Protein AF-A0A2W0CAA8-F1 (afdb_monomer_lite)

Secondary structure (DSSP, 8-state):
--------HHHHHHHHHHHHHHHHHHHT---SEEEEEEEEE--TT----HHHHHIIIIISSHHHHTT--B-HHHHHHHHTTBTTBEES-EEEEEEEEETTEEEEEEEEES-EE-GGG-S-GGGTSTTEEEE--

Structure (mmCIF, N/CA/C/O backbone):
data_AF-A0A2W0CAA8-F1
#
_entry.id   AF-A0A2W0CAA8-F1
#
loop_
_atom_site.group_PDB
_atom_site.id
_atom_site.type_symbol
_atom_site.label_atom_id
_atom_site.label_alt_id
_atom_site.label_comp_id
_atom_site.label_asym_id
_atom_site.label_entity_id
_atom_site.label_seq_id
_atom_site.pdbx_PDB_ins_code
_atom_site.Cartn_x
_atom_site.Cartn_y
_atom_site.Cartn_z
_atom_site.occupancy
_atom_site.B_iso_or_equiv
_atom_site.auth_seq_id
_atom_site.auth_comp_id
_atom_site.auth_asym_id
_atom_site.auth_atom_id
_atom_site.pdbx_PDB_model_num
ATOM 1 N N . MET A 1 1 ? 4.827 22.016 -9.764 1.00 52.00 1 MET A N 1
ATOM 2 C CA . MET A 1 1 ? 4.657 20.848 -8.873 1.00 52.00 1 MET A CA 1
ATOM 3 C C . MET A 1 1 ? 6.033 20.276 -8.604 1.00 52.00 1 MET A C 1
ATOM 5 O O . MET A 1 1 ? 6.746 20.008 -9.566 1.00 52.00 1 MET A O 1
ATOM 9 N N . GLU A 1 2 ? 6.440 20.165 -7.340 1.00 53.12 2 GLU A N 1
ATOM 10 C CA . GLU A 1 2 ? 7.700 19.499 -7.000 1.00 53.12 2 GLU A CA 1
ATOM 11 C C . GLU A 1 2 ? 7.635 18.033 -7.440 1.00 53.12 2 GLU A C 1
ATOM 13 O O . GLU A 1 2 ? 6.672 17.324 -7.154 1.00 53.12 2 GLU A O 1
ATOM 18 N N . GLN A 1 3 ? 8.638 17.585 -8.195 1.00 60.19 3 GLN A N 1
ATOM 19 C CA . GLN A 1 3 ? 8.756 16.173 -8.542 1.00 60.19 3 GLN A CA 1
ATOM 20 C C . GLN A 1 3 ? 9.123 15.387 -7.289 1.00 60.19 3 GLN A C 1
ATOM 22 O O . GLN A 1 3 ? 10.080 15.734 -6.596 1.00 60.19 3 GLN A O 1
ATOM 27 N N . ILE A 1 4 ? 8.414 14.291 -7.038 1.00 70.62 4 ILE A N 1
ATOM 28 C CA . ILE A 1 4 ? 8.787 13.345 -5.990 1.00 70.62 4 ILE A CA 1
ATOM 29 C C . ILE A 1 4 ? 10.096 12.685 -6.423 1.00 70.62 4 ILE A C 1
ATOM 31 O O . ILE A 1 4 ? 10.127 11.882 -7.356 1.00 70.62 4 ILE A O 1
ATOM 35 N N . LYS A 1 5 ? 11.198 13.067 -5.774 1.00 77.19 5 LYS A N 1
ATOM 36 C CA . LYS A 1 5 ? 12.541 12.547 -6.079 1.00 77.19 5 LYS A CA 1
ATOM 37 C C . LYS A 1 5 ? 12.907 11.324 -5.241 1.00 77.19 5 LYS A C 1
ATOM 39 O O . LYS A 1 5 ? 13.849 10.619 -5.590 1.00 77.19 5 LYS A O 1
ATOM 44 N N . GLN A 1 6 ? 12.178 11.070 -4.155 1.00 86.31 6 GLN A N 1
ATOM 45 C CA . GLN A 1 6 ? 12.464 10.006 -3.196 1.00 86.31 6 GLN A CA 1
ATOM 46 C C . GLN A 1 6 ? 11.163 9.356 -2.721 1.00 86.31 6 GLN A C 1
ATOM 48 O O . GLN A 1 6 ? 10.145 10.026 -2.576 1.00 86.31 6 GLN A O 1
ATOM 53 N N . MET A 1 7 ? 11.204 8.050 -2.484 1.00 94.50 7 MET A N 1
ATOM 54 C CA . MET A 1 7 ? 10.139 7.311 -1.815 1.00 94.50 7 MET A CA 1
ATOM 55 C C . MET A 1 7 ? 10.815 6.234 -0.986 1.00 94.50 7 MET A C 1
ATOM 57 O O . MET A 1 7 ? 11.302 5.261 -1.557 1.00 94.50 7 MET A O 1
ATOM 61 N N . ASN A 1 8 ? 10.881 6.452 0.324 1.00 95.25 8 ASN A N 1
ATOM 62 C CA . ASN A 1 8 ? 11.345 5.457 1.280 1.00 95.25 8 ASN A CA 1
ATOM 63 C C . ASN A 1 8 ? 10.207 4.992 2.192 1.00 95.25 8 ASN A C 1
ATOM 65 O O . ASN A 1 8 ? 9.122 5.576 2.164 1.00 95.25 8 ASN A O 1
ATOM 69 N N . LYS A 1 9 ? 10.436 3.948 2.994 1.00 97.19 9 LYS A N 1
ATOM 70 C CA . LYS A 1 9 ? 9.441 3.438 3.953 1.00 97.19 9 LYS A CA 1
ATOM 71 C C . LYS A 1 9 ? 8.866 4.517 4.869 1.00 97.19 9 LYS A C 1
ATOM 73 O O . LYS A 1 9 ? 7.668 4.480 5.138 1.00 97.19 9 LYS A O 1
ATOM 78 N N . GLU A 1 10 ? 9.680 5.468 5.326 1.00 97.19 10 GLU A N 1
ATOM 79 C CA . GLU A 1 10 ? 9.228 6.534 6.228 1.00 97.19 10 GLU A CA 1
ATOM 80 C C . GLU A 1 10 ? 8.286 7.507 5.501 1.00 97.19 10 GLU A C 1
ATOM 82 O O . GLU A 1 10 ? 7.164 7.721 5.951 1.00 97.19 10 GLU A O 1
ATOM 87 N N . ILE A 1 11 ? 8.667 7.987 4.311 1.00 96.81 11 ILE A N 1
ATOM 88 C CA . ILE A 1 11 ? 7.825 8.851 3.462 1.00 96.81 11 ILE A CA 1
ATOM 89 C C . ILE A 1 11 ? 6.530 8.125 3.077 1.00 96.81 11 ILE A C 1
ATOM 91 O O . ILE A 1 11 ? 5.443 8.696 3.142 1.00 96.81 11 ILE A O 1
ATOM 95 N N . PHE A 1 12 ? 6.623 6.851 2.692 1.00 98.12 12 PHE A N 1
ATOM 96 C CA . PHE A 1 12 ? 5.463 6.042 2.328 1.00 98.12 12 PHE A CA 1
ATOM 97 C C . PHE A 1 12 ? 4.492 5.890 3.505 1.00 98.12 12 PHE A C 1
ATOM 99 O O . PHE A 1 12 ? 3.285 6.072 3.344 1.00 98.12 12 PHE A O 1
ATOM 106 N N . LYS A 1 13 ? 5.019 5.593 4.698 1.00 98.50 13 LYS A N 1
ATOM 107 C CA . LYS A 1 13 ? 4.259 5.502 5.949 1.00 98.50 13 LYS A CA 1
ATOM 108 C C . LYS A 1 13 ? 3.583 6.828 6.285 1.00 98.50 13 LYS A C 1
ATOM 110 O O . LYS A 1 13 ? 2.390 6.831 6.569 1.00 98.50 13 LYS A O 1
ATOM 115 N N . GLU A 1 14 ? 4.307 7.943 6.235 1.00 98.25 14 GLU A N 1
ATOM 116 C CA . GLU A 1 14 ? 3.744 9.274 6.484 1.00 98.25 14 GLU A CA 1
ATOM 117 C C . GLU A 1 14 ? 2.618 9.607 5.505 1.00 98.25 14 GLU A C 1
ATOM 119 O O . GLU A 1 14 ? 1.559 10.086 5.912 1.00 98.25 14 GLU A O 1
ATOM 124 N N . ASN A 1 15 ? 2.810 9.310 4.220 1.00 98.19 15 ASN A N 1
ATOM 125 C CA . ASN A 1 15 ? 1.804 9.555 3.194 1.00 98.19 15 ASN A CA 1
ATOM 126 C C . ASN A 1 15 ? 0.546 8.695 3.402 1.00 98.19 15 ASN A C 1
ATOM 128 O O . ASN A 1 15 ? -0.573 9.205 3.291 1.00 98.19 15 ASN A O 1
ATOM 132 N N . LEU A 1 16 ? 0.711 7.426 3.790 1.00 98.62 16 LEU A N 1
ATOM 133 C CA . LEU A 1 16 ? -0.403 6.561 4.177 1.00 98.62 16 LEU A CA 1
ATOM 134 C C . LEU A 1 16 ? -1.160 7.133 5.385 1.00 98.62 16 LEU A C 1
ATOM 136 O O . LEU A 1 16 ? -2.384 7.235 5.347 1.00 98.62 16 LEU A O 1
ATOM 140 N N . LEU A 1 17 ? -0.446 7.553 6.434 1.00 98.44 17 LEU A N 1
ATOM 141 C CA . LEU A 1 17 ? -1.052 8.130 7.638 1.00 98.44 17 LEU A CA 1
ATOM 142 C C . LEU A 1 17 ? -1.817 9.425 7.344 1.00 98.44 17 LEU A C 1
ATOM 144 O O . LEU A 1 17 ? -2.927 9.597 7.845 1.00 98.44 17 LEU A O 1
ATOM 148 N N . LYS A 1 18 ? -1.282 10.307 6.491 1.00 98.38 18 LYS A N 1
ATOM 149 C CA . LYS A 1 18 ? -1.998 11.515 6.050 1.00 98.38 18 LYS A CA 1
ATOM 150 C C . LYS A 1 18 ? -3.288 11.168 5.305 1.00 98.38 18 LYS A C 1
ATOM 152 O O . LYS A 1 18 ? -4.315 11.787 5.560 1.00 98.38 18 LYS A O 1
ATOM 157 N N . THR A 1 19 ? -3.254 10.142 4.453 1.00 98.44 19 THR A N 1
ATOM 158 C CA . THR A 1 19 ? -4.446 9.681 3.721 1.00 98.44 19 THR A CA 1
ATOM 159 C C . THR A 1 19 ? -5.502 9.111 4.674 1.00 98.44 19 THR A C 1
ATOM 161 O O . THR A 1 19 ? -6.692 9.370 4.520 1.00 98.44 19 THR A O 1
ATOM 164 N N . ILE A 1 20 ? -5.084 8.363 5.701 1.00 98.25 20 ILE A N 1
ATOM 165 C CA . ILE A 1 20 ? -5.987 7.875 6.754 1.00 98.25 20 ILE A CA 1
ATOM 166 C C . ILE A 1 20 ? -6.598 9.050 7.514 1.00 98.25 20 ILE A C 1
ATOM 168 O O . ILE A 1 20 ? -7.808 9.073 7.708 1.00 98.25 20 ILE A O 1
ATOM 172 N N . GLN A 1 21 ? -5.792 10.043 7.900 1.00 97.69 21 GLN A N 1
ATOM 173 C CA . GLN A 1 21 ? -6.282 11.235 8.591 1.00 97.69 21 GLN A CA 1
ATOM 174 C C . GLN A 1 21 ? -7.303 12.004 7.743 1.00 97.69 21 GLN A C 1
ATOM 176 O O . GLN A 1 21 ? -8.315 12.459 8.274 1.00 97.69 21 GLN A O 1
ATOM 181 N N . GLU A 1 22 ? -7.074 12.123 6.431 1.00 97.56 22 GLU A N 1
ATOM 182 C CA . GLU A 1 22 ? -8.037 12.711 5.497 1.00 97.56 22 GLU A CA 1
ATOM 183 C C . GLU A 1 22 ? -9.381 11.971 5.549 1.00 97.56 22 GLU A C 1
ATOM 185 O O . GLU A 1 22 ? -10.429 12.601 5.712 1.00 97.56 22 GLU A O 1
ATOM 190 N N . ILE A 1 23 ? -9.355 10.638 5.451 1.00 97.94 23 ILE A N 1
ATOM 191 C CA . ILE A 1 23 ? -10.562 9.805 5.511 1.00 97.94 23 ILE A CA 1
ATOM 192 C C . ILE A 1 23 ? -11.259 9.969 6.864 1.00 97.94 23 ILE A C 1
ATOM 194 O O . ILE A 1 23 ? -12.467 10.203 6.898 1.00 97.94 23 ILE A O 1
ATOM 198 N N . SER A 1 24 ? -10.511 9.891 7.967 1.00 97.00 24 SER A N 1
ATOM 199 C CA . SER A 1 24 ? -11.045 10.024 9.324 1.00 97.00 24 SER A CA 1
ATOM 200 C C . SER A 1 24 ? -11.731 11.366 9.535 1.00 97.00 24 SER A C 1
ATOM 202 O O . SER A 1 24 ? -12.856 11.399 10.028 1.00 97.00 24 SER A O 1
ATOM 204 N N . ASN A 1 25 ? -11.101 12.460 9.101 1.00 96.81 25 ASN A N 1
ATOM 205 C CA . ASN A 1 25 ? -11.665 13.803 9.216 1.00 96.81 25 ASN A CA 1
ATOM 206 C C . ASN A 1 25 ? -12.966 13.936 8.422 1.00 96.81 25 ASN A C 1
ATOM 208 O O . ASN A 1 25 ? -13.946 14.475 8.928 1.00 96.81 25 ASN A O 1
ATOM 212 N N . ARG A 1 26 ? -12.996 13.430 7.184 1.00 96.25 26 ARG A N 1
ATOM 213 C CA . ARG A 1 26 ? -14.176 13.551 6.317 1.00 96.25 26 ARG A CA 1
ATOM 214 C C . ARG A 1 26 ? -15.335 12.652 6.742 1.00 96.25 26 ARG A C 1
ATOM 216 O O . ARG A 1 26 ? -16.483 13.030 6.544 1.00 96.25 26 ARG A O 1
ATOM 223 N N . LYS A 1 27 ? -15.049 11.476 7.306 1.00 95.38 27 LYS A N 1
ATOM 224 C CA . LYS A 1 27 ? -16.064 10.516 7.774 1.00 95.38 27 LYS A CA 1
ATOM 225 C C . LYS A 1 27 ? -16.402 10.653 9.267 1.00 95.38 27 LYS A C 1
ATOM 227 O O . LYS A 1 27 ? -17.254 9.916 9.748 1.00 95.38 27 LYS A O 1
ATOM 232 N N . GLY A 1 28 ? -15.750 11.558 10.003 1.00 95.38 28 GLY A N 1
ATOM 233 C CA . GLY A 1 28 ? -15.950 11.725 11.448 1.00 95.38 28 GLY A CA 1
ATOM 234 C C . GLY A 1 28 ? -15.544 10.496 12.271 1.00 95.38 28 GLY A C 1
ATOM 235 O O . GLY A 1 28 ? -16.178 10.195 13.279 1.00 95.38 28 GLY A O 1
ATOM 236 N N . LEU A 1 29 ? -14.525 9.752 11.825 1.00 95.56 29 LEU A N 1
ATOM 237 C CA . LEU A 1 29 ? -14.110 8.498 12.460 1.00 95.56 29 LEU A CA 1
ATOM 238 C C . LEU A 1 29 ? -13.243 8.760 13.691 1.00 95.56 29 LEU A C 1
ATOM 240 O O . LEU A 1 29 ? -12.325 9.579 13.655 1.00 95.56 29 LEU A O 1
ATOM 244 N N . GLN A 1 30 ? -13.483 7.986 14.746 1.00 95.19 30 GLN A N 1
ATOM 245 C CA . GLN A 1 30 ? -12.638 7.931 15.935 1.00 95.19 30 GLN A CA 1
ATOM 246 C C . GLN A 1 30 ? -12.239 6.481 16.206 1.00 95.19 30 GLN A C 1
ATOM 248 O O . GLN A 1 30 ? -13.092 5.596 16.231 1.00 95.19 30 GLN A O 1
ATOM 253 N N . PHE A 1 31 ? -10.941 6.234 16.372 1.00 95.06 31 PHE A N 1
ATOM 254 C CA . PHE A 1 31 ? -10.390 4.909 16.647 1.00 95.06 31 PHE A CA 1
ATOM 255 C C . PHE A 1 31 ? -9.019 5.017 17.311 1.00 95.06 31 PHE A C 1
ATOM 257 O O . PHE A 1 31 ? -8.277 5.965 17.061 1.00 95.06 31 PHE A O 1
ATOM 264 N N . ASN A 1 32 ? -8.680 4.015 18.123 1.00 93.81 32 ASN A N 1
ATOM 265 C CA . ASN A 1 32 ? -7.388 3.929 18.812 1.00 93.81 32 ASN A CA 1
ATOM 266 C C . ASN A 1 32 ? -6.443 2.894 18.181 1.00 93.81 32 ASN A C 1
ATOM 268 O O . ASN A 1 32 ? -5.230 3.012 18.325 1.00 93.81 32 ASN A O 1
ATOM 272 N N . ASP A 1 33 ? -6.983 1.897 17.474 1.00 96.75 33 ASP A N 1
ATOM 273 C CA . ASP A 1 33 ? -6.209 0.910 16.713 1.00 96.75 33 ASP A CA 1
ATOM 274 C C . ASP A 1 33 ? -6.786 0.765 15.301 1.00 96.75 33 ASP A C 1
ATOM 276 O O . ASP A 1 33 ? -7.966 1.029 15.048 1.00 96.75 33 ASP A O 1
ATOM 280 N N . TYR A 1 34 ? -5.929 0.356 14.372 1.00 98.19 34 TYR A N 1
ATOM 281 C CA . TYR A 1 34 ? -6.279 0.152 12.979 1.00 98.19 34 TYR A CA 1
ATOM 282 C C . TYR A 1 34 ? -5.460 -0.965 12.327 1.00 98.19 34 TYR A C 1
ATOM 284 O O . TYR A 1 34 ? -4.334 -1.298 12.721 1.00 98.19 34 TYR A O 1
ATOM 292 N N . ARG A 1 35 ? -6.044 -1.569 11.292 1.00 98.44 35 ARG A N 1
ATOM 293 C CA . ARG A 1 35 ? -5.432 -2.643 10.505 1.00 98.44 35 ARG A CA 1
ATOM 294 C C . ARG A 1 35 ? -5.674 -2.445 9.019 1.00 98.44 35 ARG A C 1
ATOM 296 O O . ARG A 1 35 ? -6.625 -1.786 8.604 1.00 98.44 35 ARG A O 1
ATOM 303 N N . PHE A 1 36 ? -4.809 -3.064 8.226 1.00 98.62 36 PHE A N 1
ATOM 304 C CA . PHE A 1 36 ? -4.805 -2.952 6.778 1.00 98.62 36 PHE A CA 1
ATOM 305 C C . PHE A 1 36 ? -5.080 -4.285 6.108 1.00 98.62 36 PHE A C 1
ATOM 307 O O . PHE A 1 36 ? -4.468 -5.289 6.461 1.00 98.62 36 PHE A O 1
ATOM 314 N N . ILE A 1 37 ? -5.934 -4.272 5.094 1.00 98.44 37 ILE A N 1
ATOM 315 C CA . ILE A 1 37 ? -6.091 -5.377 4.149 1.00 98.44 37 ILE A CA 1
ATOM 316 C C . ILE A 1 37 ? -5.486 -4.921 2.826 1.00 98.44 37 ILE A C 1
ATOM 318 O O . ILE A 1 37 ? -5.890 -3.889 2.296 1.00 98.44 37 ILE A O 1
ATOM 322 N N . ILE A 1 38 ? -4.521 -5.664 2.287 1.00 98.50 38 ILE A N 1
ATOM 323 C CA . ILE A 1 38 ? -3.921 -5.352 0.984 1.00 98.50 38 ILE A CA 1
ATOM 324 C C . ILE A 1 38 ? -4.689 -6.103 -0.103 1.00 98.50 38 ILE A C 1
ATOM 326 O O . ILE A 1 38 ? -4.862 -7.316 -0.017 1.00 98.50 38 ILE A O 1
ATOM 330 N N . GLU A 1 39 ? -5.122 -5.384 -1.136 1.00 97.81 39 GLU A N 1
ATOM 331 C CA . GLU A 1 39 ? -5.849 -5.939 -2.278 1.00 97.81 39 GLU A CA 1
ATOM 332 C C . GLU A 1 39 ? -5.164 -5.509 -3.588 1.00 97.81 39 GLU A C 1
ATOM 334 O O . GLU A 1 39 ? -5.394 -4.406 -4.088 1.00 97.81 39 GLU A O 1
ATOM 339 N N . PRO A 1 40 ? -4.281 -6.347 -4.157 1.00 96.69 40 PRO A N 1
ATOM 340 C CA . PRO A 1 40 ? -3.617 -6.029 -5.410 1.00 96.69 40 PRO A CA 1
ATOM 341 C C . PRO A 1 40 ? -4.596 -6.072 -6.583 1.00 96.69 40 PRO A C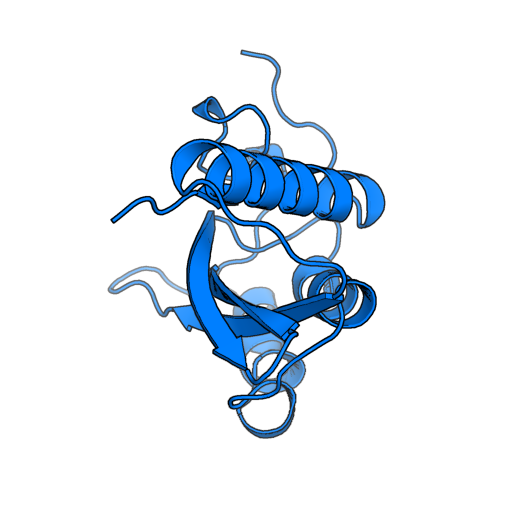 1
ATOM 343 O O . PRO A 1 40 ? -5.346 -7.032 -6.756 1.00 96.69 40 PRO A O 1
ATOM 346 N N . VAL A 1 41 ? -4.536 -5.061 -7.443 1.00 96.31 41 VAL A N 1
ATOM 347 C CA . VAL A 1 41 ? -5.420 -4.903 -8.597 1.00 96.31 41 VAL A CA 1
ATOM 348 C C . VAL A 1 41 ? -4.617 -5.038 -9.885 1.00 96.31 41 VAL A C 1
ATOM 350 O O . VAL A 1 41 ? -3.656 -4.304 -10.141 1.00 96.31 41 VAL A O 1
ATOM 353 N N . ARG A 1 42 ? -5.040 -5.977 -10.737 1.00 92.38 42 ARG A N 1
ATOM 354 C CA . ARG A 1 42 ? -4.498 -6.133 -12.089 1.00 92.38 42 ARG A CA 1
ATOM 355 C C . ARG A 1 42 ? -5.167 -5.139 -13.033 1.00 92.38 42 ARG A C 1
ATOM 357 O O . ARG A 1 42 ? -6.351 -5.254 -13.332 1.00 92.38 42 ARG A O 1
ATOM 364 N N . GLU A 1 43 ? -4.391 -4.184 -13.532 1.00 92.06 43 GLU A N 1
ATOM 365 C CA . GLU A 1 43 ? -4.837 -3.258 -14.576 1.00 92.06 43 GLU A CA 1
ATOM 366 C C . GLU A 1 43 ? -4.919 -3.997 -15.925 1.00 92.06 43 GLU A C 1
ATOM 368 O O . GLU A 1 43 ? -3.937 -4.603 -16.365 1.00 92.06 43 GLU A O 1
ATOM 373 N N . ARG A 1 44 ? -6.086 -3.952 -16.587 1.00 89.19 44 ARG A N 1
ATOM 374 C CA . ARG A 1 44 ? -6.255 -4.503 -17.943 1.00 89.19 44 ARG A CA 1
ATOM 375 C C . ARG A 1 44 ? -5.286 -3.811 -18.904 1.00 89.19 44 ARG A C 1
ATOM 377 O O . ARG A 1 44 ? -5.045 -2.610 -18.789 1.00 89.19 44 ARG A O 1
ATOM 384 N N . ASP A 1 45 ? -4.694 -4.592 -19.803 1.00 90.31 45 ASP A N 1
ATOM 385 C CA . ASP A 1 45 ? -3.797 -4.121 -20.870 1.00 90.31 45 ASP A CA 1
ATOM 386 C C . ASP A 1 45 ? -2.543 -3.361 -20.399 1.00 90.31 45 ASP A C 1
ATOM 388 O O . ASP A 1 45 ? -1.871 -2.688 -21.184 1.00 90.31 45 ASP A O 1
ATOM 392 N N . LYS A 1 46 ? -2.186 -3.456 -19.111 1.00 91.00 46 LYS A N 1
ATOM 393 C CA . LYS A 1 46 ? -0.929 -2.914 -18.587 1.00 91.00 46 LYS A CA 1
ATOM 394 C C . LYS A 1 46 ? 0.039 -4.061 -18.295 1.00 91.00 46 LYS A C 1
ATOM 396 O O . LYS A 1 46 ? -0.196 -4.812 -17.347 1.00 91.00 46 LYS A O 1
ATOM 401 N N . PRO A 1 47 ? 1.127 -4.207 -19.075 1.00 90.88 47 PRO A N 1
ATOM 402 C CA . PRO A 1 47 ? 2.081 -5.279 -18.850 1.00 90.88 47 PRO A CA 1
ATOM 403 C C . PRO A 1 47 ? 2.823 -5.082 -17.526 1.00 90.88 47 PRO A C 1
ATOM 405 O O . PRO A 1 47 ? 3.129 -3.953 -17.114 1.00 90.88 47 PRO A O 1
ATOM 408 N N . LEU A 1 48 ? 3.110 -6.211 -16.887 1.00 94.25 48 LEU A N 1
ATOM 409 C CA . LEU A 1 48 ? 3.983 -6.318 -15.728 1.00 94.25 48 LEU A CA 1
ATOM 410 C C . LEU A 1 48 ? 5.407 -6.589 -16.222 1.00 94.25 48 LEU A C 1
ATOM 412 O O . LEU A 1 48 ? 5.598 -7.277 -17.223 1.00 94.25 48 LEU A O 1
ATOM 416 N N . ASN A 1 49 ? 6.401 -6.003 -15.560 1.00 93.88 49 ASN A N 1
ATOM 417 C CA . ASN A 1 49 ? 7.798 -6.389 -15.756 1.00 93.88 49 ASN A CA 1
ATOM 418 C C . ASN A 1 49 ? 8.193 -7.502 -14.766 1.00 93.88 49 ASN A C 1
ATOM 420 O O . ASN A 1 49 ? 7.422 -7.863 -13.881 1.00 93.88 49 ASN A O 1
ATOM 424 N N . SER A 1 50 ? 9.417 -8.021 -14.867 1.00 93.94 50 SER A N 1
ATOM 425 C CA . SER A 1 50 ? 9.876 -9.109 -13.993 1.00 93.94 50 SER A CA 1
ATOM 426 C C . SER A 1 50 ? 9.845 -8.756 -12.498 1.00 93.94 50 SER A C 1
ATOM 428 O O . SER A 1 50 ? 9.617 -9.633 -11.671 1.00 93.94 50 SER A O 1
ATOM 430 N N . ALA A 1 51 ? 10.048 -7.484 -12.133 1.00 94.44 51 ALA A N 1
ATOM 431 C CA . ALA A 1 51 ? 9.965 -7.035 -10.742 1.00 94.44 51 ALA A CA 1
ATOM 432 C C . ALA A 1 51 ? 8.508 -6.975 -10.247 1.00 94.44 51 ALA A C 1
ATOM 434 O O . ALA A 1 51 ? 8.212 -7.408 -9.135 1.00 94.44 51 ALA A O 1
ATOM 435 N N . ASP A 1 52 ? 7.596 -6.499 -11.097 1.00 96.19 52 ASP A N 1
ATOM 436 C CA . ASP A 1 52 ? 6.152 -6.513 -10.861 1.00 96.19 52 ASP A CA 1
ATOM 437 C C . ASP A 1 52 ? 5.656 -7.961 -10.656 1.00 96.19 52 ASP A C 1
ATOM 439 O O . ASP A 1 52 ? 4.908 -8.241 -9.719 1.00 96.19 52 ASP A O 1
ATOM 443 N N . ASP A 1 53 ? 6.109 -8.901 -11.494 1.00 95.69 53 ASP A N 1
ATOM 444 C CA . ASP A 1 53 ? 5.756 -10.320 -11.377 1.00 95.69 53 ASP A CA 1
ATOM 445 C C . ASP A 1 53 ? 6.341 -10.977 -10.126 1.00 95.69 53 ASP A C 1
ATOM 447 O O . ASP A 1 53 ? 5.641 -11.746 -9.469 1.00 95.69 53 ASP A O 1
ATOM 451 N N . MET A 1 54 ? 7.579 -10.645 -9.750 1.00 95.56 54 MET A N 1
ATO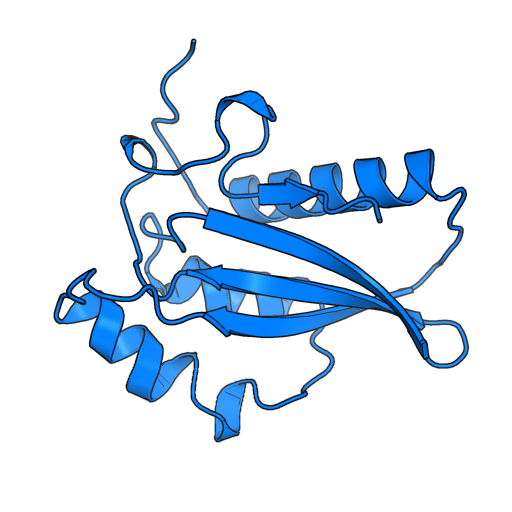M 452 C CA . MET A 1 54 ? 8.172 -11.107 -8.492 1.00 95.56 54 MET A CA 1
ATOM 453 C C . MET A 1 54 ? 7.335 -10.653 -7.288 1.00 95.56 54 MET A C 1
ATOM 455 O O . MET A 1 54 ? 7.007 -11.473 -6.428 1.00 95.56 54 MET A O 1
ATOM 459 N N . MET A 1 55 ? 6.920 -9.381 -7.250 1.00 96.31 55 MET A N 1
ATOM 460 C CA . MET A 1 55 ? 6.027 -8.888 -6.196 1.00 96.31 55 MET A CA 1
ATOM 461 C C . MET A 1 55 ? 4.687 -9.613 -6.215 1.00 96.31 55 MET A C 1
ATOM 463 O O . MET A 1 55 ? 4.238 -10.078 -5.172 1.00 96.31 55 MET A O 1
ATOM 467 N N . ARG A 1 56 ? 4.059 -9.750 -7.386 1.00 95.31 56 ARG A N 1
ATOM 468 C CA . ARG A 1 56 ? 2.753 -10.400 -7.550 1.00 95.31 56 ARG A CA 1
ATOM 469 C C . ARG A 1 56 ? 2.751 -11.858 -7.092 1.00 95.31 56 ARG A C 1
ATOM 471 O O . ARG A 1 56 ? 1.824 -12.272 -6.405 1.00 95.31 56 ARG A O 1
ATOM 478 N N . LEU A 1 57 ? 3.732 -12.638 -7.540 1.00 93.44 57 LEU A N 1
ATOM 479 C CA . LEU A 1 57 ? 3.765 -14.086 -7.337 1.00 93.44 57 LEU A CA 1
ATOM 480 C C . LEU A 1 57 ? 4.247 -14.462 -5.939 1.00 93.44 57 LEU A C 1
ATOM 482 O O . LEU A 1 57 ? 3.744 -15.431 -5.379 1.00 93.44 57 LEU A O 1
ATOM 486 N N . ASN A 1 58 ? 5.182 -13.692 -5.377 1.00 92.56 58 ASN A N 1
ATOM 487 C CA . ASN A 1 58 ? 5.838 -14.068 -4.129 1.00 92.56 58 ASN A CA 1
ATOM 488 C C . ASN A 1 58 ? 5.336 -13.241 -2.949 1.00 92.56 58 ASN A C 1
ATOM 490 O O . ASN A 1 58 ? 4.966 -13.808 -1.934 1.00 92.56 58 ASN A O 1
ATOM 494 N N . ILE A 1 59 ? 5.308 -11.910 -3.057 1.00 93.88 59 ILE A N 1
ATOM 495 C CA . ILE A 1 59 ? 5.065 -11.024 -1.904 1.00 93.88 59 ILE A CA 1
ATOM 496 C C . ILE A 1 59 ? 3.574 -10.732 -1.701 1.00 93.88 59 ILE A C 1
ATOM 498 O O . ILE A 1 59 ? 3.077 -10.768 -0.580 1.00 93.88 59 ILE A O 1
ATOM 502 N N . LEU A 1 60 ? 2.850 -10.482 -2.790 1.00 95.00 60 LEU A N 1
ATOM 503 C CA . LEU A 1 60 ? 1.421 -10.161 -2.817 1.00 95.00 60 LEU A CA 1
ATOM 504 C C . LEU A 1 60 ? 0.548 -11.397 -3.099 1.00 95.00 60 LEU A C 1
ATOM 506 O O . LEU A 1 60 ? -0.583 -11.276 -3.572 1.00 95.00 60 LEU A O 1
ATOM 510 N N . SER A 1 61 ? 1.082 -12.589 -2.831 1.00 93.25 61 SER A N 1
ATOM 511 C CA . SER A 1 61 ? 0.369 -13.855 -2.972 1.00 93.25 61 SER A CA 1
ATOM 512 C C . SER A 1 61 ? -0.745 -13.996 -1.931 1.00 93.25 61 SER A C 1
ATOM 514 O O . SER A 1 61 ? -0.723 -13.362 -0.871 1.00 93.25 61 SER A O 1
ATOM 516 N N . GLN A 1 62 ? -1.715 -14.870 -2.208 1.00 90.38 62 GLN A N 1
ATOM 517 C CA . GLN A 1 62 ? -2.802 -15.158 -1.265 1.00 90.38 62 GLN A CA 1
ATOM 518 C C . GLN A 1 62 ? -2.277 -15.646 0.089 1.00 90.38 62 GLN A C 1
ATOM 520 O O . GLN A 1 62 ? -2.740 -15.176 1.122 1.00 90.38 62 GLN A O 1
ATOM 525 N N . ASP A 1 63 ? -1.245 -16.485 0.103 1.00 90.44 63 ASP A N 1
ATOM 526 C CA . ASP A 1 63 ? -0.669 -16.989 1.352 1.00 90.44 63 ASP A CA 1
ATOM 527 C C . ASP A 1 63 ? -0.063 -15.874 2.210 1.00 90.44 63 ASP A C 1
ATOM 529 O O . ASP A 1 63 ? -0.096 -15.937 3.441 1.00 90.44 63 ASP A O 1
ATOM 533 N N . ASN A 1 64 ? 0.457 -14.818 1.579 1.00 89.69 64 ASN A N 1
ATOM 534 C CA . ASN A 1 64 ? 1.108 -13.721 2.281 1.00 89.69 64 ASN A CA 1
ATOM 535 C C . ASN A 1 64 ? 0.136 -12.637 2.736 1.00 89.69 64 ASN A C 1
ATOM 537 O O . ASN A 1 64 ? 0.256 -12.194 3.882 1.00 89.69 64 ASN A O 1
ATOM 541 N N . ILE A 1 65 ? -0.843 -12.257 1.910 1.00 94.00 65 ILE A N 1
ATOM 542 C CA . ILE A 1 65 ? -1.733 -11.117 2.193 1.00 94.00 65 ILE A CA 1
ATOM 543 C C . ILE A 1 65 ? -3.232 -11.435 2.181 1.00 94.00 65 ILE A C 1
ATOM 545 O O . ILE A 1 65 ? -4.016 -10.580 2.586 1.00 94.00 65 ILE A O 1
ATOM 549 N N . GLY A 1 66 ? -3.644 -12.629 1.750 1.00 88.69 66 GLY A N 1
ATOM 550 C CA . GLY A 1 66 ? -5.041 -13.008 1.513 1.00 88.69 66 GLY A CA 1
ATOM 551 C C . GLY A 1 66 ? -5.947 -12.761 2.718 1.00 88.69 66 GLY A C 1
ATOM 552 O O . GLY A 1 66 ? -5.973 -13.543 3.663 1.00 88.69 66 GLY A O 1
ATOM 553 N N . GLY A 1 67 ? -6.663 -11.632 2.701 1.00 89.00 67 GLY A N 1
ATOM 554 C CA . GLY A 1 67 ? -7.603 -11.220 3.748 1.00 89.00 67 GLY A CA 1
ATOM 555 C C . GLY A 1 67 ? -6.987 -10.878 5.111 1.00 89.00 67 GLY A C 1
ATOM 556 O O . GLY A 1 67 ? -7.729 -10.600 6.054 1.00 89.00 67 GLY A O 1
ATOM 557 N N . LYS A 1 68 ? -5.655 -10.879 5.254 1.00 96.12 68 LYS A N 1
ATOM 558 C CA . LYS A 1 68 ? -5.007 -10.631 6.550 1.00 96.12 68 LYS A CA 1
ATOM 559 C C . LYS A 1 68 ? -5.199 -9.178 6.987 1.00 96.12 68 LYS A C 1
ATOM 561 O O . LYS A 1 68 ? -4.985 -8.257 6.204 1.00 96.12 68 LYS A O 1
ATOM 566 N N . LYS A 1 69 ? -5.532 -8.982 8.267 1.00 97.56 69 LYS A N 1
ATOM 567 C CA . LYS A 1 69 ? -5.600 -7.673 8.935 1.00 97.56 69 LYS A CA 1
ATOM 568 C C . LYS A 1 69 ? -4.216 -7.323 9.484 1.00 97.56 69 LYS A C 1
ATOM 570 O O . LYS A 1 69 ? -3.837 -7.743 10.574 1.00 97.56 69 LYS A O 1
ATOM 575 N N . LEU A 1 70 ? -3.434 -6.596 8.696 1.00 97.88 70 LEU A N 1
ATOM 576 C CA . LEU A 1 70 ? -2.025 -6.312 8.957 1.00 97.88 70 LEU A CA 1
ATOM 577 C C . LEU A 1 70 ? -1.844 -5.041 9.802 1.00 97.88 70 LEU A C 1
ATOM 579 O O . LEU A 1 70 ? -2.548 -4.058 9.573 1.00 97.88 70 LEU A O 1
ATOM 583 N N . PRO A 1 71 ? -0.884 -5.002 10.743 1.00 98.12 71 PRO A N 1
ATOM 584 C CA . PRO A 1 71 ? -0.467 -3.749 11.366 1.00 98.12 71 PRO A CA 1
ATOM 585 C C . PRO A 1 71 ? 0.260 -2.853 10.351 1.00 98.12 71 PRO A C 1
ATOM 587 O O . PRO A 1 71 ? 0.800 -3.339 9.352 1.00 98.12 71 PRO A O 1
ATOM 590 N N . LEU A 1 72 ? 0.325 -1.547 10.636 1.00 98.44 72 LEU A N 1
ATOM 591 C CA . LEU A 1 72 ? 0.951 -0.538 9.767 1.00 98.44 72 LEU A CA 1
ATOM 592 C C . LEU A 1 72 ? 2.346 -0.945 9.289 1.00 98.44 72 LEU A C 1
ATOM 594 O O . LEU A 1 72 ? 2.629 -0.908 8.094 1.00 98.44 72 LEU A O 1
ATOM 598 N N . VAL A 1 73 ? 3.205 -1.364 10.220 1.00 97.88 73 VAL A N 1
ATOM 599 C CA . VAL A 1 73 ? 4.597 -1.729 9.924 1.00 97.88 73 VAL A CA 1
ATOM 600 C C . VAL A 1 73 ? 4.688 -2.863 8.900 1.00 97.88 73 VAL A C 1
ATOM 602 O O . VAL A 1 73 ? 5.522 -2.810 7.999 1.00 97.88 73 VAL A O 1
ATOM 605 N N . ASN A 1 74 ? 3.786 -3.845 8.968 1.00 98.06 74 ASN A N 1
ATOM 606 C CA . ASN A 1 74 ? 3.766 -4.958 8.023 1.00 98.06 74 ASN A CA 1
ATOM 607 C C . ASN A 1 74 ? 3.263 -4.500 6.654 1.00 98.06 74 ASN A C 1
ATOM 609 O O . ASN A 1 74 ? 3.873 -4.846 5.646 1.00 98.06 74 ASN A O 1
ATOM 613 N N . ALA A 1 75 ? 2.202 -3.689 6.608 1.00 98.00 75 ALA A N 1
ATOM 614 C CA . ALA A 1 75 ? 1.678 -3.161 5.351 1.00 98.00 75 ALA A CA 1
ATOM 615 C C . ALA A 1 75 ? 2.722 -2.309 4.606 1.00 98.00 75 ALA A C 1
ATOM 617 O O . ALA A 1 75 ? 2.935 -2.499 3.409 1.00 98.00 75 ALA A O 1
ATOM 618 N N . VAL A 1 76 ? 3.433 -1.433 5.328 1.00 98.31 76 VAL A N 1
ATOM 619 C CA . VAL A 1 76 ? 4.534 -0.624 4.782 1.00 98.31 76 VAL A CA 1
ATOM 620 C C . VAL A 1 76 ? 5.680 -1.516 4.306 1.00 98.31 76 VAL A C 1
ATOM 622 O O . VAL A 1 76 ? 6.138 -1.372 3.178 1.00 98.31 76 VAL A O 1
ATOM 625 N N . ASN A 1 77 ? 6.123 -2.482 5.117 1.00 97.69 77 ASN A N 1
ATOM 626 C CA . ASN A 1 77 ? 7.219 -3.377 4.733 1.00 97.69 77 ASN A CA 1
ATOM 627 C C . ASN A 1 77 ? 6.911 -4.195 3.473 1.00 97.69 77 ASN A C 1
ATOM 629 O O . ASN A 1 77 ? 7.797 -4.370 2.641 1.00 97.69 77 ASN A O 1
ATOM 633 N N . ILE A 1 78 ? 5.670 -4.660 3.323 1.00 96.94 78 ILE A N 1
ATOM 634 C CA . ILE A 1 78 ? 5.222 -5.418 2.150 1.00 96.94 78 ILE A CA 1
ATOM 635 C C . ILE A 1 78 ? 5.215 -4.525 0.904 1.00 96.94 78 ILE A C 1
ATOM 637 O O . ILE A 1 78 ? 5.815 -4.876 -0.111 1.00 96.94 78 ILE A O 1
ATOM 641 N N . LEU A 1 79 ? 4.567 -3.358 0.967 1.00 97.75 79 LEU A N 1
ATOM 642 C CA . LEU A 1 79 ? 4.394 -2.488 -0.204 1.00 97.75 79 LEU A CA 1
ATOM 643 C C . LEU A 1 79 ? 5.661 -1.702 -0.579 1.00 97.75 79 LEU A C 1
ATOM 645 O O . LEU A 1 79 ? 5.777 -1.243 -1.713 1.00 97.75 79 LEU A O 1
ATOM 649 N N . CYS A 1 80 ? 6.632 -1.598 0.329 1.00 96.69 80 CYS A N 1
ATOM 650 C CA . CYS A 1 80 ? 7.951 -1.011 0.079 1.00 96.69 80 CYS A CA 1
ATOM 651 C C . CYS A 1 80 ? 9.057 -2.064 -0.111 1.00 96.69 80 CYS A C 1
ATOM 653 O O . CYS A 1 80 ? 10.234 -1.734 0.008 1.00 96.69 80 CYS A O 1
ATOM 655 N N . GLY A 1 81 ? 8.718 -3.325 -0.405 1.00 93.19 81 GLY A N 1
ATOM 656 C CA . GLY A 1 81 ? 9.706 -4.402 -0.570 1.00 93.19 81 GLY A CA 1
ATOM 657 C C . GLY A 1 81 ? 10.744 -4.165 -1.680 1.00 93.19 81 GLY A C 1
ATOM 658 O O . GLY A 1 81 ? 11.826 -4.741 -1.630 1.00 93.19 81 GLY A O 1
ATOM 659 N N . LEU A 1 82 ? 10.438 -3.294 -2.650 1.00 93.94 82 LEU A N 1
ATOM 660 C CA . LEU A 1 82 ? 11.323 -2.908 -3.758 1.00 93.94 82 LEU A CA 1
ATOM 661 C C . LEU A 1 82 ? 11.726 -1.428 -3.724 1.00 93.94 82 LEU A C 1
ATOM 663 O O . LEU A 1 82 ? 12.011 -0.849 -4.776 1.00 93.94 82 LEU A O 1
ATOM 667 N N . GLU A 1 83 ? 11.710 -0.798 -2.546 1.00 91.69 83 GLU A N 1
ATOM 668 C CA . GLU A 1 83 ? 12.104 0.603 -2.370 1.00 91.69 83 GLU A CA 1
ATOM 669 C C . GLU A 1 83 ? 13.376 0.953 -3.185 1.00 91.69 83 GLU A C 1
ATOM 671 O O . GLU A 1 83 ? 14.358 0.210 -3.131 1.00 91.69 83 GLU A O 1
ATOM 676 N N . PRO A 1 84 ? 13.383 2.056 -3.966 1.00 93.44 84 PRO A N 1
ATOM 677 C CA . PRO A 1 84 ? 12.398 3.146 -3.999 1.00 93.44 84 PRO A CA 1
ATOM 678 C C . PRO A 1 84 ? 11.203 2.913 -4.935 1.00 93.44 84 PRO A C 1
ATOM 680 O O . PRO A 1 84 ? 10.437 3.841 -5.196 1.00 93.44 84 PRO A O 1
ATOM 683 N N . MET A 1 85 ? 11.039 1.708 -5.489 1.00 96.44 85 MET A N 1
ATOM 684 C CA . MET A 1 85 ? 9.858 1.367 -6.278 1.00 96.44 85 MET A CA 1
ATOM 685 C C . MET A 1 85 ? 8.720 0.893 -5.374 1.00 96.44 85 MET A C 1
ATOM 687 O O . MET A 1 85 ? 8.869 -0.057 -4.610 1.00 96.44 85 MET A O 1
ATOM 691 N N . VAL A 1 86 ? 7.562 1.529 -5.515 1.00 97.31 86 VAL A N 1
ATOM 692 C CA . VAL A 1 86 ? 6.323 1.203 -4.788 1.00 97.31 86 VAL A CA 1
ATOM 693 C C . VAL A 1 86 ? 5.165 1.092 -5.788 1.00 97.31 86 VAL A C 1
ATOM 695 O O . VAL A 1 86 ? 5.352 1.487 -6.949 1.00 97.31 86 VAL A O 1
ATOM 698 N N . PRO A 1 87 ? 3.980 0.576 -5.405 1.00 97.94 87 PRO A N 1
ATOM 699 C CA . PRO A 1 87 ? 2.823 0.565 -6.292 1.00 97.94 87 PRO A CA 1
ATOM 700 C C . PRO A 1 87 ? 2.567 1.947 -6.896 1.00 97.94 87 PRO A C 1
ATOM 702 O O . PRO A 1 87 ? 2.542 2.951 -6.187 1.00 97.94 87 PRO A O 1
ATOM 705 N N . ILE A 1 88 ? 2.364 2.001 -8.212 1.00 97.31 88 ILE A N 1
ATOM 706 C CA . ILE A 1 88 ? 2.218 3.266 -8.946 1.00 97.31 88 ILE A CA 1
ATOM 707 C C . ILE A 1 88 ? 0.984 4.073 -8.495 1.00 97.31 88 ILE A C 1
ATOM 709 O O . ILE A 1 88 ? 0.951 5.287 -8.670 1.00 97.31 88 ILE A O 1
ATOM 713 N N . TRP A 1 89 ? -0.021 3.421 -7.906 1.00 97.88 89 TRP A N 1
ATOM 714 C CA . TRP A 1 89 ? -1.155 4.047 -7.223 1.00 97.88 89 TRP A CA 1
ATOM 715 C C . TRP A 1 89 ? -1.657 3.139 -6.095 1.00 97.88 89 TRP A C 1
ATOM 717 O O . TRP A 1 89 ? -1.543 1.910 -6.187 1.00 97.88 89 TRP A O 1
ATOM 727 N N . ILE A 1 90 ? -2.233 3.752 -5.057 1.00 98.69 90 ILE A N 1
ATOM 728 C CA . ILE A 1 90 ? -2.914 3.078 -3.947 1.00 98.69 90 ILE A CA 1
ATOM 729 C C . ILE A 1 90 ? -4.195 3.843 -3.603 1.00 98.69 90 ILE A C 1
ATOM 731 O O . ILE A 1 90 ? -4.146 5.023 -3.268 1.00 98.69 90 ILE A O 1
ATOM 735 N N . ASN A 1 91 ? -5.334 3.164 -3.649 1.00 98.69 91 ASN A N 1
ATOM 736 C CA . ASN A 1 91 ? -6.592 3.652 -3.100 1.00 98.69 91 ASN A CA 1
ATOM 737 C C . ASN A 1 91 ? -6.711 3.184 -1.646 1.00 98.69 91 ASN A C 1
ATOM 739 O O . ASN A 1 91 ? -6.571 1.992 -1.362 1.00 98.69 91 ASN A O 1
ATOM 743 N N . VAL A 1 92 ? -6.981 4.118 -0.737 1.00 98.62 92 VAL A N 1
ATOM 744 C CA . VAL A 1 92 ? -7.204 3.841 0.684 1.00 98.62 92 VAL A CA 1
ATOM 745 C C . VAL A 1 92 ? -8.694 3.963 0.963 1.00 98.62 92 VAL A C 1
ATOM 747 O O . VAL A 1 92 ? -9.287 5.020 0.752 1.00 98.62 92 VAL A O 1
ATOM 750 N N . ILE A 1 93 ? -9.299 2.867 1.411 1.00 98.50 93 ILE A N 1
ATOM 751 C CA . ILE A 1 93 ? -10.744 2.745 1.609 1.00 98.50 93 ILE A CA 1
ATOM 752 C C . ILE A 1 93 ? -10.990 2.340 3.058 1.00 98.50 93 ILE A C 1
ATOM 754 O O . ILE A 1 93 ? -10.457 1.329 3.512 1.00 98.50 93 ILE A O 1
ATOM 758 N N . PHE A 1 94 ? -11.807 3.090 3.79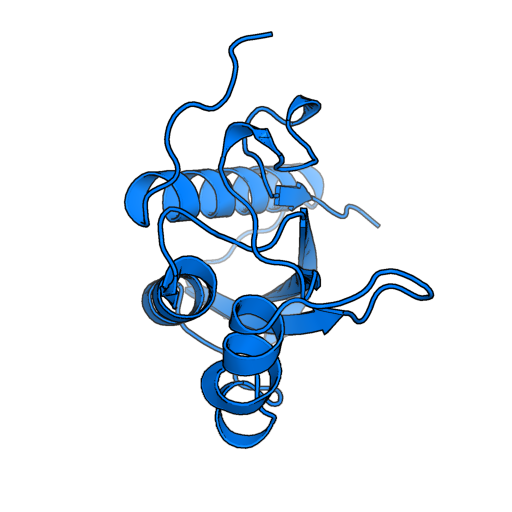2 1.00 98.19 94 PHE A N 1
ATOM 759 C CA . PHE A 1 94 ? -12.304 2.626 5.087 1.00 98.19 94 PHE A CA 1
ATOM 760 C C . PHE A 1 94 ? -13.406 1.587 4.862 1.00 98.19 94 PHE A C 1
ATOM 762 O O . PHE A 1 94 ? -14.390 1.888 4.190 1.00 98.19 94 PHE A O 1
ATOM 769 N N . VAL A 1 95 ? -13.240 0.376 5.400 1.00 96.56 95 VAL A N 1
ATOM 770 C CA . VAL A 1 95 ? -14.198 -0.727 5.183 1.00 96.56 95 VAL A CA 1
ATOM 771 C C . VAL A 1 95 ? -15.089 -1.009 6.390 1.00 96.56 95 VAL A C 1
ATOM 773 O O . VAL A 1 95 ? -16.035 -1.780 6.270 1.00 96.56 95 VAL A O 1
ATOM 776 N N . GLY A 1 96 ? -14.814 -0.385 7.535 1.00 96.69 96 GLY A N 1
ATOM 777 C CA . GLY A 1 96 ? -15.610 -0.531 8.748 1.00 96.69 96 GLY A CA 1
ATOM 778 C C . GLY A 1 96 ? -14.764 -0.816 9.981 1.00 96.69 96 GLY A C 1
ATOM 779 O O . GLY A 1 96 ? -13.535 -0.709 9.965 1.00 96.69 96 GLY A O 1
ATOM 780 N N . PHE A 1 97 ? -15.456 -1.186 11.050 1.00 96.94 97 PHE A N 1
ATOM 781 C CA . PHE A 1 97 ? -14.859 -1.595 12.310 1.00 96.94 97 PHE A CA 1
ATOM 782 C C . PHE A 1 97 ? -14.938 -3.109 12.474 1.00 96.94 97 PHE A C 1
ATOM 784 O O . PHE A 1 97 ? -15.950 -3.727 12.150 1.00 96.94 97 PHE A O 1
ATOM 791 N N . ASP A 1 98 ? -13.865 -3.683 12.998 1.00 94.75 98 ASP A N 1
ATOM 792 C CA . ASP A 1 98 ? -13.846 -5.015 13.584 1.00 94.75 98 ASP A CA 1
ATOM 793 C C . ASP A 1 98 ? -13.720 -4.840 15.095 1.00 94.75 98 ASP A C 1
ATOM 795 O O . ASP A 1 98 ? -12.655 -4.462 15.587 1.00 94.75 98 ASP A O 1
ATOM 799 N N . GLU A 1 99 ? -14.832 -4.999 15.810 1.00 91.75 99 GLU A N 1
ATOM 800 C CA . GLU A 1 99 ? -14.967 -4.570 17.206 1.00 91.75 99 GLU A CA 1
ATOM 801 C C . GLU A 1 99 ? -14.583 -3.083 17.375 1.00 91.75 99 GLU A C 1
ATOM 803 O O . GLU A 1 99 ? -15.310 -2.202 16.919 1.00 91.75 99 GLU A O 1
ATOM 808 N N . ALA A 1 100 ? -13.438 -2.794 17.999 1.00 93.00 100 ALA A N 1
ATOM 809 C CA . ALA A 1 100 ? -12.912 -1.442 18.208 1.00 93.00 100 ALA A CA 1
ATOM 810 C C . ALA A 1 100 ? -11.779 -1.059 17.231 1.00 93.00 100 ALA A C 1
ATOM 812 O O . ALA A 1 100 ? -11.203 0.026 17.345 1.00 93.00 100 ALA A O 1
ATOM 813 N N . ILE A 1 101 ? -11.431 -1.938 16.287 1.00 97.44 101 ILE A N 1
ATOM 814 C CA . ILE A 1 101 ? -10.303 -1.762 15.367 1.00 97.44 101 ILE A CA 1
ATOM 815 C C . ILE A 1 101 ? -10.817 -1.243 14.02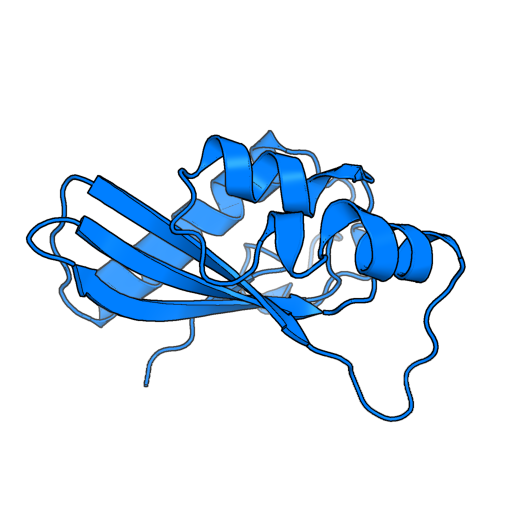5 1.00 97.44 101 ILE A C 1
ATOM 817 O O . ILE A 1 101 ? -11.611 -1.903 13.352 1.00 97.44 101 ILE A O 1
ATOM 821 N N . ALA A 1 102 ? -10.334 -0.078 13.594 1.00 98.06 102 ALA A N 1
ATOM 822 C CA . ALA A 1 102 ? -10.663 0.462 12.279 1.00 98.06 102 ALA A CA 1
ATOM 823 C C . ALA A 1 102 ? -9.945 -0.321 11.169 1.00 98.06 102 ALA A C 1
ATOM 825 O O . ALA A 1 102 ? -8.727 -0.510 11.203 1.00 98.06 102 ALA A O 1
ATOM 826 N N . ILE A 1 103 ? -10.680 -0.759 10.150 1.00 98.38 103 ILE A N 1
ATOM 827 C CA . ILE A 1 103 ? -10.115 -1.525 9.040 1.00 98.38 103 ILE A CA 1
ATOM 828 C C . ILE A 1 103 ? -10.044 -0.649 7.791 1.00 98.38 103 ILE A C 1
ATOM 830 O O . ILE A 1 103 ? -11.044 -0.094 7.327 1.00 98.38 103 ILE A O 1
ATOM 834 N N . PHE A 1 104 ? -8.848 -0.571 7.213 1.00 98.56 104 PHE A N 1
ATOM 835 C CA . PHE A 1 104 ? -8.586 0.118 5.956 1.00 98.56 104 PHE A CA 1
ATOM 836 C C . PHE A 1 104 ? -8.148 -0.884 4.890 1.00 98.56 104 PHE A C 1
ATOM 838 O O . PHE A 1 104 ? -7.222 -1.669 5.085 1.00 98.56 104 PHE A O 1
ATOM 845 N N . LYS A 1 105 ? -8.788 -0.855 3.727 1.00 98.50 105 LYS A N 1
ATOM 846 C CA . LYS A 1 105 ? -8.357 -1.606 2.553 1.00 98.50 105 LYS A CA 1
ATOM 847 C C . LYS A 1 105 ? -7.423 -0.742 1.707 1.00 98.50 105 LYS A C 1
ATOM 849 O O . LYS A 1 105 ? -7.750 0.394 1.371 1.00 98.50 105 LYS A O 1
ATOM 854 N N . LEU A 1 106 ? -6.273 -1.308 1.355 1.00 98.69 106 LEU A N 1
ATOM 855 C CA . LEU A 1 106 ? -5.287 -0.749 0.439 1.00 98.69 106 LEU A CA 1
ATOM 856 C C . LEU A 1 106 ? -5.415 -1.466 -0.902 1.00 98.69 106 LEU A C 1
ATOM 858 O O . LEU A 1 106 ? -4.794 -2.507 -1.124 1.00 98.69 106 LEU A O 1
ATOM 862 N N . GLN A 1 107 ? -6.232 -0.912 -1.792 1.00 98.31 107 GLN A N 1
ATOM 863 C CA . GLN A 1 107 ? -6.273 -1.364 -3.177 1.00 98.31 107 GLN A CA 1
ATOM 864 C C . GLN A 1 107 ? -5.068 -0.788 -3.909 1.00 98.31 107 GLN A C 1
ATOM 866 O O . GLN A 1 107 ? -4.942 0.431 -4.010 1.00 98.31 107 GLN A O 1
ATOM 871 N N . CYS A 1 108 ? -4.173 -1.629 -4.416 1.00 97.94 108 CYS A N 1
ATOM 872 C CA . CYS A 1 108 ? -2.923 -1.152 -5.004 1.00 97.94 108 CYS A CA 1
ATOM 873 C C . CYS A 1 108 ? -2.663 -1.732 -6.390 1.00 97.94 108 CYS A C 1
ATOM 875 O O . CYS A 1 108 ? -2.975 -2.889 -6.668 1.00 97.94 108 CYS A O 1
ATOM 877 N N . SER A 1 109 ? -2.019 -0.948 -7.254 1.00 97.75 109 SER A N 1
ATOM 878 C CA . SER A 1 109 ? -1.515 -1.465 -8.527 1.00 97.75 109 SER A CA 1
ATOM 879 C C . SER A 1 109 ? -0.500 -2.586 -8.309 1.00 97.75 109 SER A C 1
ATOM 881 O O . SER A 1 109 ? 0.350 -2.508 -7.424 1.00 97.75 109 SER A O 1
ATOM 883 N N . LEU A 1 110 ? -0.508 -3.577 -9.198 1.00 96.94 110 LEU A N 1
ATOM 884 C CA . LEU A 1 110 ? 0.582 -4.550 -9.319 1.00 96.94 110 LEU A CA 1
ATOM 885 C C . LEU A 1 110 ? 1.854 -3.984 -9.977 1.00 96.94 110 LEU A C 1
ATOM 887 O O . LEU A 1 110 ? 2.848 -4.694 -10.086 1.00 96.94 110 LEU A O 1
ATOM 891 N N . ARG A 1 111 ? 1.842 -2.731 -10.443 1.00 97.38 111 ARG A N 1
ATOM 892 C CA . ARG A 1 111 ? 2.975 -2.106 -11.137 1.00 97.38 111 ARG A CA 1
ATOM 893 C C . ARG A 1 111 ? 3.782 -1.245 -10.176 1.00 97.38 111 ARG A C 1
ATOM 895 O O . ARG A 1 111 ? 3.316 -0.189 -9.755 1.00 97.38 111 ARG A O 1
ATOM 902 N N . PHE A 1 112 ? 5.011 -1.656 -9.896 1.00 97.25 112 PHE A N 1
ATOM 903 C CA . PHE A 1 112 ? 5.942 -0.980 -9.001 1.00 97.25 112 PHE A CA 1
ATOM 904 C C . PHE A 1 112 ? 6.833 -0.026 -9.788 1.00 97.25 112 PHE A C 1
ATOM 906 O O . PHE A 1 112 ? 7.525 -0.428 -10.726 1.00 97.25 112 PHE A O 1
ATOM 913 N N . ARG A 1 113 ? 6.799 1.268 -9.472 1.00 96.12 113 ARG A N 1
ATOM 914 C CA . ARG A 1 113 ? 7.494 2.293 -10.263 1.00 96.12 113 ARG A CA 1
ATOM 915 C C . ARG A 1 113 ? 8.273 3.252 -9.379 1.00 96.12 113 ARG A C 1
ATOM 917 O O . ARG A 1 113 ? 8.004 3.390 -8.191 1.00 96.12 113 ARG A O 1
ATOM 924 N N . LYS A 1 114 ? 9.265 3.900 -9.995 1.00 95.06 114 LYS A N 1
ATOM 925 C CA . LYS A 1 114 ? 10.091 4.929 -9.358 1.00 95.06 114 LYS A CA 1
ATOM 926 C C . LYS A 1 114 ? 9.235 6.125 -8.907 1.00 95.06 114 LYS A C 1
ATOM 928 O O . LYS A 1 114 ? 8.201 6.377 -9.531 1.00 95.06 114 LYS A O 1
ATOM 933 N N . PRO A 1 115 ? 9.709 6.910 -7.921 1.00 93.75 115 PRO A N 1
ATOM 934 C C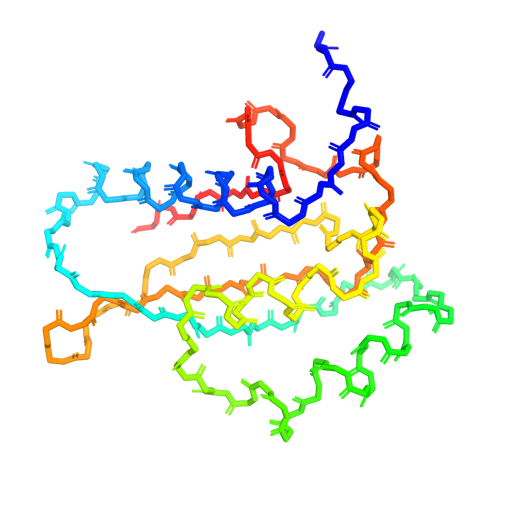A . PRO A 1 115 ? 8.958 8.027 -7.343 1.00 93.75 115 PRO A CA 1
ATOM 935 C C . PRO A 1 115 ? 8.410 9.029 -8.375 1.00 93.75 115 PRO A C 1
ATOM 937 O O . PRO A 1 115 ? 7.278 9.489 -8.263 1.00 93.75 115 PRO A O 1
ATOM 940 N N . THR A 1 116 ? 9.167 9.296 -9.441 1.00 93.19 116 THR A N 1
ATOM 941 C CA . THR A 1 116 ? 8.798 10.236 -10.513 1.00 93.19 116 THR A CA 1
ATOM 942 C C . THR A 1 116 ? 7.624 9.787 -11.387 1.00 93.19 116 THR A C 1
ATOM 944 O O . THR A 1 116 ? 7.097 10.591 -12.150 1.00 93.19 116 THR A O 1
ATOM 947 N N . LEU A 1 117 ? 7.231 8.513 -11.313 1.00 94.75 117 LEU A N 1
ATOM 948 C CA . LEU A 1 117 ? 6.149 7.919 -12.104 1.00 94.75 117 LEU A CA 1
ATOM 949 C C . LEU A 1 117 ? 4.901 7.612 -11.270 1.00 94.75 117 LEU A C 1
ATOM 951 O O . LEU A 1 117 ? 3.934 7.073 -11.813 1.00 94.75 117 LEU A O 1
ATOM 955 N N . LEU A 1 118 ? 4.930 7.891 -9.965 1.00 95.94 118 LEU A N 1
ATOM 956 C CA . LEU A 1 1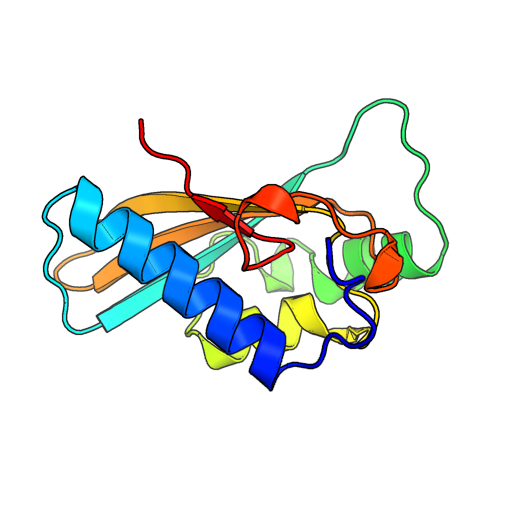18 ? 3.791 7.647 -9.089 1.00 95.94 118 LEU A CA 1
ATOM 957 C C . LEU A 1 118 ? 2.614 8.541 -9.491 1.00 95.94 118 LEU A C 1
ATOM 959 O O . LEU A 1 118 ? 2.788 9.685 -9.907 1.00 95.94 118 LEU A O 1
ATOM 963 N N . ARG A 1 119 ? 1.406 7.993 -9.383 1.00 95.00 119 ARG A N 1
ATOM 964 C CA . ARG A 1 119 ? 0.152 8.726 -9.575 1.00 95.00 119 ARG A CA 1
ATOM 965 C C . ARG A 1 119 ? -0.291 9.366 -8.262 1.00 95.00 119 ARG A C 1
ATOM 967 O O . ARG A 1 119 ? 0.331 9.162 -7.222 1.00 95.00 119 ARG A O 1
ATOM 974 N N . ASN A 1 120 ? -1.398 10.103 -8.321 1.00 94.75 120 ASN A N 1
ATOM 975 C CA . ASN A 1 120 ? -1.997 10.791 -7.181 1.00 94.75 120 ASN A CA 1
ATOM 976 C C . ASN A 1 120 ? -1.059 11.854 -6.578 1.00 94.75 120 ASN A C 1
ATOM 978 O O . ASN A 1 120 ? -1.090 12.112 -5.378 1.00 94.75 120 ASN A O 1
ATOM 982 N N . VAL A 1 121 ? -0.194 12.468 -7.391 1.00 91.44 121 VAL A N 1
ATOM 983 C CA . VAL A 1 121 ? 0.742 13.519 -6.941 1.00 91.44 121 VAL A CA 1
ATOM 984 C C . VAL A 1 121 ? -0.013 14.770 -6.498 1.00 91.44 121 VAL A C 1
ATOM 986 O O . VAL A 1 121 ? 0.398 15.444 -5.560 1.00 91.44 121 VAL A O 1
ATOM 989 N N . GLU A 1 122 ? -1.155 15.043 -7.125 1.00 92.12 122 GLU A N 1
ATOM 990 C CA . GLU A 1 122 ? -2.066 16.139 -6.804 1.00 92.12 122 GLU A CA 1
ATOM 991 C C . GLU A 1 122 ? -2.624 16.082 -5.375 1.00 92.12 122 GLU A C 1
ATOM 993 O O . GLU A 1 122 ? -3.077 17.097 -4.859 1.00 92.12 122 GLU A O 1
ATOM 998 N N . THR A 1 123 ? -2.556 14.919 -4.722 1.00 90.50 123 THR A N 1
ATOM 999 C CA . THR A 1 123 ? -3.002 14.744 -3.335 1.00 90.50 123 THR A CA 1
ATOM 1000 C C . THR A 1 123 ? -1.990 15.258 -2.304 1.00 90.50 123 THR A C 1
ATOM 1002 O O . THR A 1 123 ? -2.312 15.375 -1.127 1.00 90.50 123 THR A O 1
ATOM 1005 N N . GLY A 1 124 ? -0.745 15.536 -2.715 1.00 91.19 124 GLY A N 1
ATOM 1006 C CA . GLY A 1 124 ? 0.350 15.895 -1.806 1.00 91.19 124 GLY A CA 1
ATOM 1007 C C . GLY A 1 124 ? 0.951 14.712 -1.032 1.00 91.19 124 GLY A C 1
ATOM 1008 O O . GLY A 1 124 ? 1.932 14.893 -0.314 1.00 91.19 124 GLY A O 1
ATOM 1009 N N . HIS A 1 125 ? 0.413 13.501 -1.199 1.00 94.38 125 HIS A N 1
ATOM 1010 C CA . HIS A 1 125 ? 0.873 12.285 -0.525 1.00 94.38 125 HIS A CA 1
ATOM 1011 C C . HIS A 1 125 ? 0.819 11.053 -1.447 1.00 94.38 125 HIS A C 1
ATOM 1013 O O . HIS A 1 125 ? 0.247 10.018 -1.117 1.00 94.38 125 HIS A O 1
ATOM 1019 N N . ALA A 1 126 ? 1.421 11.142 -2.636 1.00 94.56 126 ALA A N 1
ATOM 1020 C CA . ALA A 1 126 ? 1.512 9.999 -3.551 1.00 94.56 126 ALA A CA 1
ATOM 1021 C C . ALA A 1 126 ? 2.214 8.780 -2.900 1.00 94.56 126 ALA A C 1
ATOM 1023 O O . ALA A 1 126 ? 3.090 8.960 -2.048 1.00 94.56 126 ALA A O 1
ATOM 1024 N N . PRO A 1 127 ? 1.901 7.538 -3.316 1.00 97.38 127 PRO A N 1
ATOM 1025 C CA . PRO A 1 127 ? 0.968 7.155 -4.384 1.00 97.38 127 PRO A CA 1
ATOM 1026 C C . PRO A 1 127 ? -0.504 7.064 -3.936 1.00 97.38 127 PRO A C 1
ATOM 1028 O O . PRO A 1 127 ? -1.318 6.446 -4.628 1.00 97.38 127 PRO A O 1
ATOM 1031 N N . PHE A 1 128 ? -0.861 7.628 -2.782 1.00 98.50 128 PHE A N 1
ATOM 1032 C CA . PHE A 1 128 ? -2.142 7.374 -2.132 1.00 98.50 128 PHE A CA 1
ATOM 1033 C C . PHE A 1 128 ? -3.263 8.304 -2.595 1.00 98.50 128 PHE A C 1
ATOM 1035 O O . PHE A 1 128 ? -3.046 9.477 -2.887 1.00 98.50 128 PHE A O 1
ATOM 1042 N N . LYS A 1 129 ? -4.479 7.761 -2.620 1.00 98.25 129 LYS A N 1
ATOM 1043 C CA . LYS A 1 129 ? -5.731 8.488 -2.808 1.00 98.25 129 LYS A CA 1
ATOM 1044 C C . LYS A 1 129 ? -6.754 8.007 -1.785 1.00 98.25 129 LYS A C 1
ATOM 1046 O O . LYS A 1 129 ? -7.037 6.810 -1.715 1.00 98.25 129 LYS A O 1
ATOM 1051 N N . ALA A 1 130 ? -7.324 8.936 -1.023 1.00 98.12 130 ALA A N 1
ATOM 1052 C CA . ALA A 1 130 ? -8.458 8.658 -0.154 1.00 98.12 130 ALA A CA 1
ATOM 1053 C C . ALA A 1 130 ? -9.719 8.391 -0.989 1.00 98.12 130 ALA A C 1
ATOM 1055 O O . ALA A 1 130 ? -10.061 9.171 -1.881 1.00 98.12 130 ALA A O 1
ATOM 1056 N N . ILE A 1 131 ? -10.420 7.298 -0.692 1.00 97.69 131 ILE A N 1
ATOM 1057 C CA . ILE A 1 131 ? -11.730 6.995 -1.271 1.00 97.69 131 ILE A CA 1
ATOM 1058 C C . ILE A 1 131 ? -12.798 7.323 -0.233 1.00 97.69 131 ILE A C 1
ATOM 1060 O O . ILE A 1 131 ? -12.856 6.724 0.843 1.00 97.69 131 ILE A O 1
ATOM 1064 N N . ILE A 1 132 ? -13.613 8.322 -0.558 1.00 90.06 132 ILE A N 1
ATOM 1065 C CA . ILE A 1 132 ? -14.650 8.875 0.310 1.00 90.06 132 ILE A CA 1
ATOM 1066 C C . ILE A 1 132 ? -15.977 8.635 -0.405 1.00 90.06 132 ILE A C 1
ATOM 1068 O O . ILE A 1 132 ? -16.463 9.497 -1.131 1.00 90.06 132 ILE A O 1
ATOM 1072 N N . GLU A 1 133 ? -16.487 7.418 -0.272 1.00 74.31 133 GLU A N 1
ATOM 1073 C CA . GLU A 1 133 ? -17.861 7.054 -0.642 1.00 74.31 133 GLU A CA 1
ATOM 1074 C C . GLU A 1 133 ? -18.781 7.156 0.572 1.00 74.31 133 GLU A C 1
ATOM 1076 O O . GLU A 1 133 ? -18.295 6.854 1.693 1.00 74.31 133 GLU A O 1
#

pLDDT: mean 94.31, std 7.32, range [52.0, 98.69]

Foldseek 3Di:
DDFQQFADLVLLLVLVVVLVVVQCVVVVDDADAAFEQEAEDEDPPDDEDPVLVCLVVPLVDCVNRVRDGHGSVSVSCSQCVPPVWGFLAWEWEFPDDDPRYTYIYTYTYSHTDHRRRRPPVVVVRPNYDYDHD

Organism: NCBI:txid59845

Sequence (133 aa):
MEQIKQMNKEIFKENLLKTIQEISNRKGLQFNDYRFIIEPVRERDKPLNSADDMMRLNILSQDNIGGKKLPLVNAVNILCGLEPMVPIWINVIFVGFDEAIAIFKLQCSLRFRKPTLLRNVETGHAPFKAIIE

Radius of gyration: 14.22 Å; chains: 1; bounding box: 30×38×40 Å